Protein AF-A0A399NY78-F1 (afdb_monomer_lite)

Sequence (113 aa):
MTEVRKAGRQSTARRVARERATERAAEFRRRENALEELAVDYFVAVATLEDIEAEAARQIVEIRARADDAITKVRRDAAGITGRMLDQGIARSEVATRLGIAVRDVPKTAADE

Structure (mmCIF, N/CA/C/O backbone):
data_AF-A0A399NY78-F1
#
_entry.id   AF-A0A399NY78-F1
#
loop_
_atom_site.group_PDB
_atom_site.id
_atom_site.type_symbol
_atom_site.label_atom_id
_atom_site.label_alt_id
_atom_site.label_comp_id
_atom_site.label_asym_id
_atom_site.label_entity_id
_atom_site.label_seq_id
_atom_site.pdbx_PDB_ins_code
_atom_site.Cartn_x
_atom_site.Cartn_y
_atom_site.Cartn_z
_atom_site.occupancy
_atom_site.B_iso_or_equiv
_atom_site.auth_seq_id
_atom_site.auth_comp_id
_atom_site.auth_asym_id
_atom_site.auth_atom_id
_atom_site.pdbx_PDB_model_num
ATOM 1 N N . MET A 1 1 ? 44.021 2.306 -73.071 1.00 57.72 1 MET A N 1
ATOM 2 C CA . MET A 1 1 ? 43.729 3.342 -72.041 1.00 57.72 1 MET A CA 1
ATOM 3 C C . MET A 1 1 ? 42.306 3.282 -71.462 1.00 57.72 1 MET A C 1
ATOM 5 O O . MET A 1 1 ? 42.118 3.682 -70.318 1.00 57.72 1 MET A O 1
ATOM 9 N N . THR A 1 2 ? 41.300 2.803 -72.199 1.00 61.88 2 THR A N 1
ATOM 10 C CA . THR A 1 2 ? 39.880 2.822 -71.783 1.00 61.88 2 THR A CA 1
ATOM 11 C C . THR A 1 2 ? 39.540 1.819 -70.670 1.00 61.88 2 THR A C 1
ATOM 13 O O . THR A 1 2 ? 38.764 2.139 -69.771 1.00 61.88 2 THR A O 1
ATOM 16 N N . GLU A 1 3 ? 40.171 0.642 -70.665 1.00 61.25 3 GLU A N 1
ATOM 17 C CA . GLU A 1 3 ? 39.917 -0.411 -69.667 1.00 61.25 3 GLU A CA 1
ATOM 18 C C . GLU A 1 3 ? 40.437 -0.056 -68.268 1.00 61.25 3 GLU A C 1
ATOM 20 O O . GLU A 1 3 ? 39.724 -0.235 -67.284 1.00 61.25 3 GLU A O 1
ATOM 25 N N . VAL A 1 4 ? 41.614 0.574 -68.176 1.00 63.97 4 VAL A N 1
ATOM 26 C CA . VAL A 1 4 ? 42.183 1.075 -66.908 1.00 63.97 4 VAL A CA 1
ATOM 27 C C . VAL A 1 4 ? 41.270 2.132 -66.271 1.00 63.97 4 VAL A C 1
ATOM 29 O O . VAL A 1 4 ? 41.042 2.124 -65.062 1.00 63.97 4 VAL A O 1
ATOM 32 N N . ARG A 1 5 ? 40.659 3.007 -67.085 1.00 64.69 5 ARG A N 1
ATOM 33 C CA . ARG A 1 5 ? 39.684 4.004 -66.606 1.00 64.69 5 ARG A CA 1
ATOM 34 C C . ARG A 1 5 ? 38.375 3.358 -66.131 1.00 64.69 5 ARG A C 1
ATOM 36 O O . ARG A 1 5 ? 37.783 3.843 -65.168 1.00 64.69 5 ARG A O 1
ATOM 43 N N . LYS A 1 6 ? 37.927 2.265 -66.762 1.00 64.31 6 LYS A N 1
ATOM 44 C CA . LYS A 1 6 ? 36.729 1.506 -66.352 1.00 64.31 6 LYS A CA 1
ATOM 45 C C . LYS A 1 6 ? 36.965 0.743 -65.041 1.00 64.31 6 LYS A C 1
ATOM 47 O O . LYS A 1 6 ? 36.138 0.844 -64.138 1.00 64.31 6 LYS A O 1
ATOM 52 N N . ALA A 1 7 ? 38.117 0.085 -64.896 1.00 64.00 7 ALA A N 1
ATOM 53 C CA . ALA A 1 7 ? 38.522 -0.597 -63.665 1.00 64.00 7 ALA A CA 1
ATOM 54 C C . ALA A 1 7 ? 38.690 0.381 -62.483 1.00 64.00 7 ALA A C 1
ATOM 56 O O . ALA A 1 7 ? 38.196 0.118 -61.386 1.00 64.00 7 ALA A O 1
ATOM 57 N N . GLY A 1 8 ? 39.288 1.557 -62.716 1.00 66.94 8 GLY A N 1
ATOM 58 C CA . GLY A 1 8 ? 39.389 2.622 -61.711 1.00 66.94 8 GLY A CA 1
ATOM 59 C C . GLY A 1 8 ? 38.024 3.147 -61.245 1.00 66.94 8 GLY A C 1
ATOM 60 O O . GLY A 1 8 ? 37.788 3.275 -60.046 1.00 66.94 8 GLY A O 1
ATOM 61 N N . ARG A 1 9 ? 37.076 3.374 -62.167 1.00 66.62 9 ARG A N 1
ATOM 62 C CA . ARG A 1 9 ? 35.701 3.790 -61.818 1.00 66.62 9 ARG A CA 1
ATOM 63 C C . ARG A 1 9 ? 34.929 2.708 -61.060 1.00 66.62 9 ARG A C 1
ATOM 65 O O . ARG A 1 9 ? 34.213 3.033 -60.117 1.00 66.62 9 ARG A O 1
ATOM 72 N N . GLN A 1 10 ? 35.091 1.438 -61.432 1.00 70.25 10 GLN A N 1
ATOM 73 C CA . GLN A 1 10 ? 34.467 0.309 -60.733 1.00 70.25 10 GLN A CA 1
ATOM 74 C C . GLN A 1 10 ? 35.024 0.141 -59.308 1.00 70.25 10 GLN A C 1
ATOM 76 O O . GLN A 1 10 ? 34.261 -0.119 -58.377 1.00 70.25 10 GLN A O 1
ATOM 81 N N . SER A 1 11 ? 36.329 0.358 -59.119 1.00 77.12 11 SER A N 1
ATOM 82 C CA . SER A 1 11 ? 36.972 0.382 -57.800 1.00 77.12 11 SER A CA 1
ATOM 83 C C . SER A 1 11 ? 36.433 1.520 -56.920 1.00 77.12 11 SE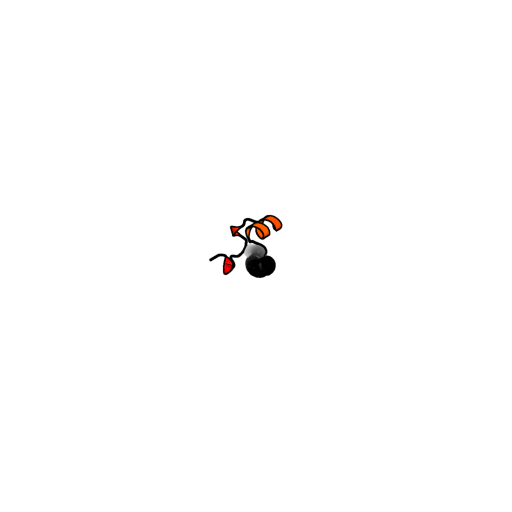R A C 1
ATOM 85 O O . SER A 1 11 ? 36.027 1.286 -55.779 1.00 77.12 11 SER A O 1
ATOM 87 N N . THR A 1 12 ? 36.301 2.733 -57.471 1.00 82.94 12 THR A N 1
ATOM 88 C CA . THR A 1 12 ? 35.721 3.881 -56.754 1.00 82.94 12 THR A CA 1
ATOM 89 C C . THR A 1 12 ? 34.250 3.663 -56.397 1.00 82.94 12 THR A C 1
ATOM 91 O O . THR A 1 12 ? 33.861 3.913 -55.260 1.00 82.94 12 THR A O 1
ATOM 94 N N . ALA A 1 13 ? 33.436 3.134 -57.316 1.00 86.38 13 ALA A N 1
ATOM 95 C CA . ALA A 1 13 ? 32.031 2.825 -57.045 1.00 86.38 13 ALA A CA 1
ATOM 96 C C . ALA A 1 13 ? 31.877 1.788 -55.920 1.00 86.38 13 ALA A C 1
ATOM 98 O O . ALA A 1 13 ? 31.034 1.943 -55.036 1.00 86.38 13 ALA A O 1
ATOM 99 N N . ARG A 1 14 ? 32.733 0.757 -55.902 1.00 90.25 14 ARG A N 1
ATOM 100 C CA . ARG A 1 14 ? 32.738 -0.259 -54.842 1.00 90.25 14 ARG A CA 1
ATOM 101 C C . ARG A 1 14 ? 33.159 0.317 -53.491 1.00 90.25 14 ARG A C 1
ATOM 103 O O . ARG A 1 14 ? 32.588 -0.072 -52.475 1.00 90.25 14 ARG A O 1
ATOM 110 N N . ARG A 1 15 ? 34.123 1.241 -53.467 1.00 90.75 15 ARG A N 1
ATOM 111 C CA . ARG A 1 15 ? 34.538 1.943 -52.244 1.00 90.75 15 ARG A CA 1
ATOM 112 C C . ARG A 1 15 ? 33.404 2.794 -51.672 1.00 90.75 15 ARG A C 1
ATOM 114 O O . ARG A 1 15 ? 33.061 2.610 -50.512 1.00 90.75 15 ARG A O 1
ATOM 121 N N . VAL A 1 16 ? 32.755 3.614 -52.501 1.00 92.44 16 VAL A N 1
ATOM 122 C CA . VAL A 1 16 ? 31.599 4.432 -52.085 1.00 92.44 16 VAL A CA 1
ATOM 123 C C . VAL A 1 16 ? 30.444 3.555 -51.585 1.00 92.44 16 VAL A C 1
ATOM 125 O O . VAL A 1 16 ? 29.807 3.871 -50.583 1.00 92.44 16 VAL A O 1
ATOM 128 N N . ALA A 1 17 ? 30.180 2.421 -52.243 1.00 92.88 17 ALA A N 1
ATOM 129 C CA . ALA A 1 17 ? 29.161 1.475 -51.788 1.00 92.88 17 ALA A CA 1
ATOM 130 C C . ALA A 1 17 ? 29.498 0.865 -50.415 1.00 92.88 17 ALA A C 1
ATOM 132 O O . ALA A 1 17 ? 28.611 0.743 -49.572 1.00 92.88 17 ALA A O 1
ATOM 133 N N . ARG A 1 18 ? 30.771 0.520 -50.169 1.00 93.69 18 ARG A N 1
ATOM 134 C CA . ARG A 1 18 ? 31.235 0.038 -48.858 1.00 93.69 18 ARG A CA 1
ATOM 135 C C . ARG A 1 18 ? 31.103 1.106 -47.780 1.00 93.69 18 ARG A C 1
ATOM 137 O O . ARG A 1 18 ? 30.584 0.799 -46.718 1.00 93.69 18 ARG A O 1
ATOM 144 N N . GLU A 1 19 ? 31.524 2.338 -48.055 1.00 94.62 19 GLU A N 1
ATOM 145 C CA . GLU A 1 19 ? 31.412 3.460 -47.112 1.00 94.62 19 GLU A CA 1
ATOM 146 C C . GLU A 1 19 ? 29.948 3.674 -46.688 1.00 94.62 19 GLU A C 1
ATOM 148 O O . GLU A 1 19 ? 29.649 3.661 -45.496 1.00 94.62 19 GLU A O 1
ATOM 153 N N . ARG A 1 20 ? 29.013 3.718 -47.649 1.00 93.19 20 ARG A N 1
ATOM 154 C CA . ARG A 1 20 ? 27.569 3.833 -47.366 1.00 93.19 20 ARG A CA 1
ATOM 155 C C . ARG A 1 20 ? 27.005 2.645 -46.587 1.00 93.19 20 ARG A C 1
ATOM 157 O O . ARG A 1 20 ? 26.157 2.828 -45.717 1.00 93.19 20 ARG A O 1
ATOM 164 N N . ALA A 1 21 ? 27.433 1.423 -46.908 1.00 94.69 21 ALA A N 1
ATOM 165 C CA . ALA A 1 21 ? 27.002 0.231 -46.182 1.00 94.69 21 ALA A CA 1
ATOM 166 C C . ALA A 1 21 ? 27.492 0.260 -44.725 1.00 94.69 21 ALA A C 1
ATOM 168 O O . ALA A 1 21 ? 26.717 -0.027 -43.814 1.00 94.69 21 ALA A O 1
ATOM 169 N N . THR A 1 22 ? 28.744 0.666 -44.501 1.00 95.75 22 THR A N 1
ATOM 170 C CA . THR A 1 22 ? 29.325 0.826 -43.162 1.00 95.75 22 THR A CA 1
ATOM 171 C C . THR A 1 22 ? 28.606 1.906 -42.362 1.00 95.75 22 THR A C 1
ATOM 173 O O . THR A 1 22 ? 28.294 1.681 -41.195 1.00 95.75 22 THR A O 1
ATOM 176 N N . GLU A 1 23 ? 28.305 3.049 -42.979 1.00 96.06 23 GLU A N 1
ATOM 177 C CA . GLU A 1 23 ? 27.585 4.152 -42.336 1.00 96.06 23 GLU A CA 1
ATOM 178 C C . GLU A 1 23 ? 26.177 3.731 -41.902 1.00 96.06 23 GLU A C 1
ATOM 180 O O . GLU A 1 23 ? 25.825 3.887 -40.732 1.00 96.06 23 GLU A O 1
ATOM 185 N N . ARG A 1 24 ? 25.410 3.097 -42.798 1.00 95.06 24 ARG A N 1
ATOM 186 C CA . ARG A 1 24 ? 24.084 2.559 -42.461 1.00 95.06 24 ARG A CA 1
ATOM 187 C C . ARG A 1 24 ? 24.158 1.510 -41.360 1.00 95.06 24 ARG A C 1
ATOM 189 O O . ARG A 1 24 ? 23.362 1.546 -40.431 1.00 95.06 24 ARG A O 1
ATOM 196 N N . ALA A 1 25 ? 25.121 0.593 -41.429 1.00 96.44 25 ALA A N 1
ATOM 197 C CA . ALA A 1 25 ? 25.296 -0.420 -40.393 1.00 96.44 25 ALA A CA 1
ATOM 198 C C . ALA A 1 25 ? 25.651 0.205 -39.032 1.00 96.44 25 ALA A C 1
ATOM 200 O O . ALA A 1 25 ? 25.180 -0.266 -38.000 1.00 96.44 25 ALA A O 1
ATOM 201 N N . ALA A 1 26 ? 26.461 1.268 -39.013 1.00 97.25 26 ALA A N 1
ATOM 202 C CA . ALA A 1 26 ? 26.763 2.008 -37.792 1.00 97.25 26 ALA A CA 1
ATOM 203 C C . ALA A 1 26 ? 25.523 2.723 -37.239 1.00 97.25 26 ALA A C 1
ATOM 205 O O . ALA A 1 26 ? 25.311 2.724 -36.031 1.00 97.25 26 ALA A O 1
ATOM 206 N N . GLU A 1 27 ? 24.689 3.292 -38.107 1.00 96.62 27 GLU A N 1
ATOM 207 C CA . GLU A 1 27 ? 23.426 3.905 -37.704 1.00 96.62 27 GLU A CA 1
ATOM 208 C C . GLU A 1 27 ? 22.451 2.886 -37.105 1.00 96.62 27 GLU A C 1
ATOM 210 O O . GLU A 1 27 ? 21.905 3.142 -36.035 1.00 96.62 27 GLU A O 1
ATOM 215 N N . PHE A 1 28 ? 22.285 1.719 -37.733 1.00 97.62 28 PHE A N 1
ATOM 216 C CA . PHE A 1 28 ? 21.460 0.642 -37.183 1.00 97.62 28 PHE A CA 1
ATOM 217 C C . PHE A 1 28 ? 21.950 0.196 -35.811 1.00 97.62 28 PHE A C 1
ATOM 219 O O . PHE A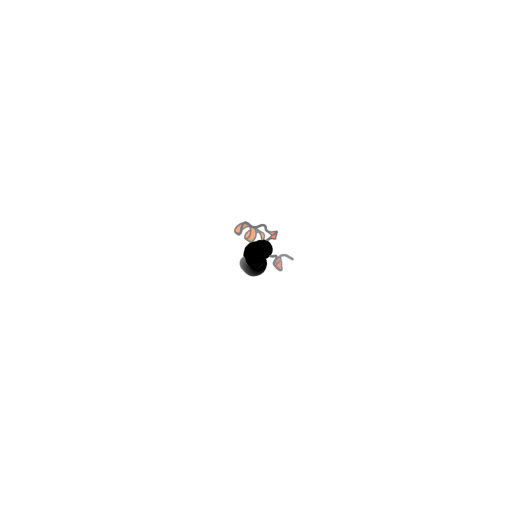 1 28 ? 21.146 0.128 -34.893 1.00 97.62 28 PHE A O 1
ATOM 226 N N . ARG A 1 29 ? 23.260 -0.018 -35.639 1.00 97.50 29 ARG A N 1
ATOM 227 C CA . ARG A 1 29 ? 23.816 -0.373 -34.325 1.00 97.50 29 ARG A CA 1
ATOM 228 C C . ARG A 1 29 ? 23.559 0.702 -33.272 1.00 97.50 29 ARG A C 1
ATOM 230 O O . ARG A 1 29 ? 23.209 0.371 -32.153 1.00 97.50 29 ARG A O 1
ATOM 237 N N . ARG A 1 30 ? 23.682 1.989 -33.617 1.00 97.62 30 ARG A N 1
ATOM 238 C CA . ARG A 1 30 ? 23.355 3.074 -32.675 1.00 97.62 30 ARG A CA 1
ATOM 239 C C . ARG A 1 30 ? 21.889 3.044 -32.251 1.00 97.62 30 ARG A C 1
ATOM 241 O O . ARG A 1 30 ? 21.601 3.262 -31.082 1.00 97.62 30 ARG A O 1
ATOM 248 N N . ARG A 1 31 ? 20.978 2.796 -33.196 1.00 97.56 31 ARG A N 1
ATOM 249 C CA . ARG A 1 31 ? 19.544 2.679 -32.903 1.00 97.56 31 ARG A CA 1
ATOM 250 C C . ARG A 1 31 ? 19.250 1.451 -32.051 1.00 97.56 31 ARG A C 1
ATOM 252 O O . ARG A 1 31 ? 18.490 1.572 -31.106 1.00 97.56 31 ARG A O 1
ATOM 259 N N . GLU A 1 32 ? 19.878 0.321 -32.359 1.00 98.19 32 GLU A N 1
ATOM 260 C CA . GLU A 1 32 ? 19.709 -0.915 -31.596 1.00 98.19 32 GLU A CA 1
ATOM 261 C C . GLU A 1 32 ? 20.162 -0.737 -30.149 1.00 98.19 32 GLU A C 1
ATOM 263 O O . GLU A 1 32 ? 19.388 -1.003 -29.241 1.00 98.19 32 GLU A O 1
ATOM 268 N N . ASN A 1 33 ? 21.347 -0.161 -29.930 1.00 98.06 33 ASN A N 1
ATOM 269 C CA . ASN A 1 33 ? 21.825 0.134 -28.581 1.00 98.06 33 ASN A CA 1
ATOM 270 C C . ASN A 1 33 ? 20.858 1.062 -27.825 1.00 98.06 33 ASN A C 1
ATOM 272 O O . ASN A 1 33 ? 20.603 0.860 -26.648 1.00 98.06 33 ASN A O 1
ATOM 276 N N . ALA A 1 34 ? 20.292 2.074 -28.492 1.00 97.88 34 ALA A N 1
ATOM 277 C CA . ALA A 1 34 ? 19.317 2.958 -27.853 1.00 97.88 34 ALA A CA 1
ATOM 278 C C . ALA A 1 34 ? 18.009 2.231 -27.490 1.00 97.88 34 ALA A C 1
ATOM 280 O O . ALA A 1 34 ? 17.403 2.540 -26.469 1.00 97.88 34 ALA A O 1
ATOM 281 N N . LEU A 1 35 ? 17.566 1.277 -28.315 1.00 98.31 35 LEU A N 1
ATOM 282 C CA . LEU A 1 35 ? 16.402 0.442 -28.013 1.00 98.31 35 LEU A CA 1
ATOM 283 C C . LEU A 1 35 ? 16.686 -0.538 -26.871 1.00 98.31 35 LEU A C 1
ATOM 285 O O . LEU A 1 35 ? 15.802 -0.766 -26.051 1.00 98.31 35 LEU A O 1
ATOM 289 N N . GLU A 1 36 ? 17.901 -1.080 -26.801 1.00 98.38 36 GLU A N 1
ATOM 290 C CA . GLU A 1 36 ? 18.343 -1.947 -25.710 1.00 98.38 36 GLU A CA 1
ATOM 291 C C . GLU A 1 36 ? 18.314 -1.204 -24.369 1.00 98.38 36 GLU A C 1
ATOM 293 O O . GLU A 1 36 ? 17.681 -1.683 -23.432 1.00 98.38 36 GLU A O 1
ATOM 298 N N . GLU A 1 37 ? 18.884 0.002 -24.296 1.00 98.38 37 GLU A N 1
ATOM 299 C CA . GLU A 1 37 ? 18.842 0.831 -23.080 1.00 98.38 37 GLU A CA 1
ATOM 300 C C . GLU A 1 37 ? 17.400 1.170 -22.666 1.00 98.38 37 GLU A C 1
ATOM 302 O O . GLU A 1 37 ? 17.031 1.016 -21.505 1.00 98.38 37 GLU A O 1
ATOM 307 N N . LEU A 1 38 ? 16.532 1.536 -23.619 1.00 98.56 38 LEU A N 1
ATOM 308 C CA . LEU A 1 38 ? 15.114 1.783 -23.322 1.00 98.56 38 LEU A CA 1
ATOM 309 C C . LEU A 1 38 ? 14.392 0.530 -22.808 1.00 98.56 38 LEU A C 1
ATOM 311 O O . LEU A 1 38 ? 13.494 0.634 -21.971 1.00 98.56 38 LEU A O 1
ATOM 315 N N . ALA A 1 39 ? 14.751 -0.653 -23.309 1.00 98.44 39 ALA A N 1
ATOM 316 C CA . ALA A 1 39 ? 14.201 -1.907 -22.814 1.00 98.44 39 ALA A CA 1
ATOM 317 C C . ALA A 1 39 ? 14.685 -2.199 -21.386 1.00 98.44 39 ALA A C 1
ATOM 319 O O . ALA A 1 39 ? 13.879 -2.610 -20.552 1.00 98.44 39 ALA A O 1
ATOM 320 N N . VAL A 1 40 ? 15.962 -1.941 -21.081 1.00 98.62 40 VAL A N 1
ATOM 321 C CA . VAL A 1 40 ? 16.504 -2.043 -19.717 1.00 98.62 40 VAL A CA 1
ATOM 322 C C . VAL A 1 40 ? 15.745 -1.113 -18.773 1.00 98.62 40 VAL A C 1
ATOM 324 O O . VAL A 1 40 ? 15.227 -1.582 -17.759 1.00 98.62 40 VAL A O 1
ATOM 327 N N . ASP A 1 41 ? 15.596 0.162 -19.134 1.00 98.56 41 ASP A N 1
ATOM 328 C CA . ASP A 1 41 ? 14.855 1.146 -18.338 1.00 98.56 41 ASP A CA 1
ATOM 329 C C . ASP A 1 41 ? 13.407 0.704 -18.093 1.00 98.56 41 ASP A C 1
ATOM 331 O O . ASP A 1 41 ? 12.895 0.807 -16.976 1.00 98.56 41 ASP A O 1
ATOM 335 N N . TYR A 1 42 ? 12.747 0.156 -19.117 1.00 98.38 42 TYR A N 1
ATOM 336 C CA . TYR A 1 42 ? 11.402 -0.397 -18.986 1.00 98.38 42 TYR A CA 1
ATOM 337 C C . TYR A 1 42 ? 11.351 -1.554 -17.981 1.00 98.38 42 TYR A C 1
ATOM 339 O O . TYR A 1 42 ? 10.498 -1.552 -17.094 1.00 98.38 42 TYR A O 1
ATOM 347 N N . PHE A 1 43 ? 12.257 -2.530 -18.081 1.00 98.38 43 PHE A N 1
ATOM 348 C CA . PHE A 1 43 ? 12.263 -3.669 -17.161 1.00 98.38 43 PHE A CA 1
ATOM 349 C C . PHE A 1 43 ? 12.588 -3.253 -15.726 1.00 98.38 43 PHE A C 1
ATOM 351 O O . PHE A 1 43 ? 11.962 -3.760 -14.797 1.00 98.38 43 PHE A O 1
ATOM 358 N N . VAL A 1 44 ? 13.497 -2.293 -15.536 1.00 98.50 44 VAL A N 1
ATOM 359 C CA . VAL A 1 44 ? 13.765 -1.701 -14.218 1.00 98.50 44 VAL A CA 1
ATOM 360 C C . VAL A 1 44 ? 12.516 -1.011 -13.675 1.00 98.50 44 VAL A C 1
ATOM 362 O O . VAL A 1 44 ? 12.176 -1.206 -12.509 1.00 98.50 44 VAL A O 1
ATOM 365 N N . ALA A 1 45 ? 11.801 -0.243 -14.500 1.00 98.44 45 ALA A N 1
ATOM 366 C CA . ALA A 1 45 ? 10.577 0.433 -14.083 1.00 98.44 45 ALA A CA 1
ATOM 367 C C . ALA A 1 45 ? 9.472 -0.558 -13.683 1.00 98.44 45 ALA A C 1
ATOM 369 O O . ALA A 1 45 ? 8.820 -0.355 -12.661 1.00 98.44 45 ALA A O 1
ATOM 370 N N . VAL A 1 46 ? 9.287 -1.642 -14.445 1.00 98.38 46 VAL A N 1
ATOM 371 C CA . VAL A 1 46 ? 8.314 -2.699 -14.122 1.00 98.38 46 VAL A CA 1
ATOM 372 C C . VAL A 1 46 ? 8.691 -3.418 -12.826 1.00 98.38 46 VAL A C 1
ATOM 374 O O . VAL A 1 46 ? 7.842 -3.553 -11.951 1.00 98.38 46 VAL A O 1
ATOM 377 N N . ALA A 1 47 ? 9.957 -3.801 -12.650 1.00 97.88 47 ALA A N 1
ATOM 378 C CA . ALA A 1 47 ? 10.414 -4.425 -11.406 1.00 97.88 47 ALA A CA 1
ATOM 379 C C . ALA A 1 47 ? 10.239 -3.487 -10.198 1.00 97.88 47 ALA A C 1
ATOM 381 O O . ALA A 1 47 ? 9.762 -3.893 -9.143 1.00 97.88 47 ALA A O 1
ATOM 382 N N . THR A 1 48 ? 10.548 -2.199 -10.375 1.00 98.25 48 THR A N 1
ATOM 383 C CA . THR A 1 48 ? 10.357 -1.183 -9.330 1.00 98.25 48 THR A CA 1
ATOM 384 C C . THR A 1 48 ? 8.880 -1.025 -8.965 1.00 98.25 48 THR A C 1
ATOM 386 O O . THR A 1 48 ? 8.552 -0.829 -7.797 1.00 98.25 48 THR A O 1
ATOM 389 N N . LEU A 1 49 ? 7.973 -1.110 -9.944 1.00 98.06 49 LEU A N 1
ATOM 390 C CA . LEU A 1 49 ? 6.534 -1.069 -9.693 1.00 98.06 49 LEU A CA 1
ATOM 391 C C . LEU A 1 49 ? 6.087 -2.255 -8.825 1.00 98.06 49 LEU A C 1
ATOM 393 O O . LEU A 1 49 ? 5.377 -2.044 -7.843 1.00 98.06 49 LEU A O 1
ATOM 397 N N . GLU A 1 50 ? 6.540 -3.469 -9.144 1.00 96.94 50 GLU A N 1
ATOM 398 C CA . GLU A 1 50 ? 6.242 -4.673 -8.355 1.00 96.94 50 GLU A CA 1
ATOM 399 C C . GLU A 1 50 ? 6.754 -4.549 -6.910 1.00 96.94 50 GLU A C 1
ATOM 401 O O . GLU A 1 50 ? 6.026 -4.860 -5.962 1.00 96.94 50 GLU A O 1
ATOM 406 N N . ASP A 1 51 ? 7.966 -4.022 -6.721 1.00 98.19 51 ASP A N 1
ATOM 407 C CA . ASP A 1 51 ? 8.539 -3.777 -5.393 1.00 98.19 51 ASP A CA 1
ATOM 408 C C . ASP A 1 51 ? 7.725 -2.751 -4.587 1.00 98.19 51 ASP A C 1
ATOM 410 O O . ASP A 1 51 ? 7.492 -2.942 -3.387 1.00 98.19 51 ASP A O 1
ATOM 414 N N . ILE A 1 52 ? 7.254 -1.678 -5.235 1.00 98.38 52 ILE A N 1
ATOM 415 C CA . ILE A 1 52 ? 6.393 -0.664 -4.607 1.00 98.38 52 ILE A CA 1
ATOM 416 C C . ILE A 1 52 ? 5.068 -1.286 -4.160 1.00 98.38 52 ILE A C 1
ATOM 418 O O . ILE A 1 52 ? 4.632 -1.054 -3.030 1.00 98.38 52 ILE A O 1
ATOM 422 N N . GLU A 1 53 ? 4.423 -2.077 -5.018 1.00 98.12 53 GLU A N 1
ATOM 423 C CA . GLU A 1 53 ? 3.156 -2.734 -4.688 1.00 98.12 53 GLU A CA 1
ATOM 424 C C . GLU A 1 53 ? 3.320 -3.739 -3.542 1.00 98.12 53 GLU A C 1
ATOM 426 O O . GLU A 1 53 ? 2.514 -3.753 -2.604 1.00 98.12 53 GLU A O 1
ATOM 431 N N . ALA A 1 54 ? 4.391 -4.538 -3.568 1.00 98.12 54 ALA A N 1
ATOM 432 C CA . ALA A 1 54 ? 4.705 -5.490 -2.510 1.00 98.12 54 ALA A CA 1
ATOM 433 C C . ALA A 1 54 ? 4.953 -4.785 -1.169 1.00 98.12 54 ALA A C 1
ATOM 435 O O . ALA A 1 54 ? 4.434 -5.213 -0.133 1.00 98.12 54 ALA A O 1
ATOM 436 N N . GLU A 1 55 ? 5.706 -3.685 -1.172 1.00 98.19 55 GLU A N 1
ATOM 437 C CA . GLU A 1 55 ? 5.965 -2.902 0.034 1.00 98.19 55 GLU A CA 1
ATOM 438 C C . GLU A 1 55 ? 4.693 -2.245 0.579 1.00 98.19 55 GLU A C 1
ATOM 440 O O . GLU A 1 55 ? 4.411 -2.343 1.775 1.00 98.19 55 GLU A O 1
ATOM 445 N N . ALA A 1 56 ? 3.871 -1.654 -0.288 1.00 98.44 56 ALA A N 1
ATOM 446 C CA . ALA A 1 56 ? 2.592 -1.080 0.113 1.00 98.44 56 ALA A CA 1
ATOM 447 C C . ALA A 1 56 ? 1.671 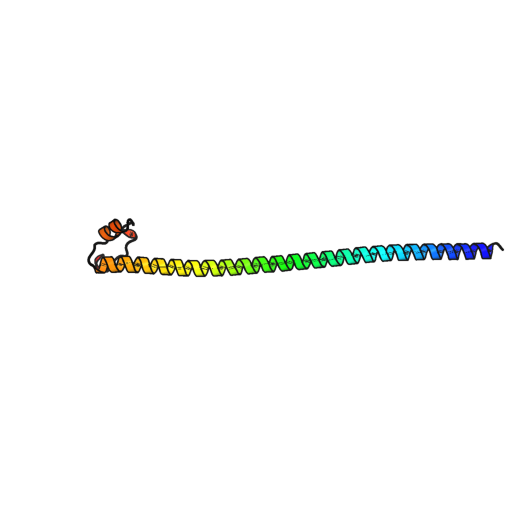-2.137 0.746 1.00 98.44 56 ALA A C 1
ATOM 449 O O . ALA A 1 56 ? 1.064 -1.893 1.793 1.00 98.44 56 ALA A O 1
ATOM 450 N N . ALA A 1 57 ? 1.600 -3.338 0.162 1.00 98.31 57 ALA A N 1
ATOM 451 C CA . ALA A 1 57 ? 0.825 -4.443 0.717 1.00 98.31 57 ALA A CA 1
ATOM 452 C C . ALA A 1 57 ? 1.332 -4.857 2.111 1.00 98.31 57 ALA A C 1
ATOM 454 O O . ALA A 1 57 ? 0.520 -5.025 3.027 1.00 98.31 57 ALA A O 1
ATOM 455 N N . ARG A 1 58 ? 2.657 -4.958 2.303 1.00 98.44 58 ARG A N 1
ATOM 456 C CA . ARG A 1 58 ? 3.266 -5.242 3.617 1.00 98.44 58 ARG A CA 1
ATOM 457 C C . ARG A 1 58 ? 2.882 -4.191 4.658 1.00 98.44 58 ARG A C 1
ATOM 459 O O . ARG A 1 58 ? 2.402 -4.547 5.735 1.00 98.44 58 ARG A O 1
ATOM 466 N N . GLN A 1 59 ? 3.019 -2.910 4.322 1.00 98.50 59 GLN A N 1
ATOM 467 C CA . GLN A 1 59 ? 2.708 -1.805 5.234 1.00 98.50 59 GLN A CA 1
ATOM 468 C C . GLN A 1 59 ? 1.225 -1.764 5.618 1.00 98.50 59 GLN A C 1
ATOM 470 O O . GLN A 1 59 ? 0.893 -1.558 6.785 1.00 98.50 59 GLN A O 1
ATOM 475 N N . ILE A 1 60 ? 0.315 -2.010 4.669 1.00 98.38 60 ILE A N 1
ATOM 476 C CA . ILE A 1 60 ? -1.127 -2.075 4.949 1.00 98.38 60 ILE A CA 1
ATOM 477 C C . ILE A 1 60 ? -1.436 -3.183 5.960 1.00 98.38 60 ILE A C 1
ATOM 479 O O . ILE A 1 60 ? -2.224 -2.962 6.882 1.00 98.38 60 ILE A O 1
ATOM 483 N N . VAL A 1 61 ? -0.832 -4.363 5.801 1.00 98.50 61 VAL A N 1
ATOM 484 C CA . VAL A 1 61 ? -1.024 -5.483 6.733 1.00 98.50 61 VAL A CA 1
ATOM 485 C C . VAL A 1 61 ? -0.513 -5.120 8.126 1.00 98.50 61 VAL A C 1
ATOM 487 O O . VAL A 1 61 ? -1.238 -5.315 9.100 1.00 98.50 61 VAL A O 1
ATOM 490 N N . GLU A 1 62 ? 0.684 -4.539 8.231 1.00 98.19 62 GLU A N 1
ATOM 491 C CA . GLU A 1 62 ? 1.258 -4.135 9.519 1.00 98.19 62 GLU A CA 1
ATOM 492 C C . GLU A 1 62 ? 0.398 -3.078 10.227 1.00 98.19 62 GLU A C 1
ATOM 494 O O . GLU A 1 62 ? 0.099 -3.201 11.418 1.00 98.19 62 GLU A O 1
ATOM 499 N N . ILE A 1 63 ? -0.045 -2.054 9.493 1.00 98.56 63 ILE A N 1
ATOM 500 C CA . ILE A 1 63 ? -0.893 -0.988 10.036 1.00 98.56 63 ILE A CA 1
ATOM 501 C C . ILE A 1 63 ? -2.224 -1.559 10.525 1.00 98.56 63 ILE A C 1
ATOM 503 O O . ILE A 1 63 ? -2.670 -1.199 11.615 1.00 98.56 63 ILE A O 1
ATOM 507 N N . ARG A 1 64 ? -2.848 -2.458 9.755 1.00 98.31 64 ARG A N 1
ATOM 508 C CA . ARG A 1 64 ? -4.104 -3.108 10.153 1.00 98.31 64 ARG A CA 1
ATOM 509 C C . ARG A 1 64 ? -3.925 -3.949 11.410 1.00 98.31 64 ARG A C 1
ATOM 511 O O . ARG A 1 64 ? -4.685 -3.758 12.349 1.00 98.31 64 ARG A O 1
ATOM 518 N N . ALA A 1 65 ? -2.885 -4.778 11.474 1.00 98.31 65 ALA A N 1
ATOM 519 C CA . ALA A 1 65 ?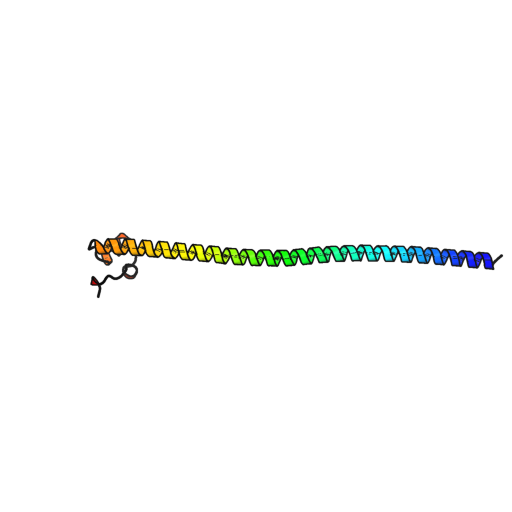 -2.598 -5.584 12.659 1.00 98.31 65 ALA A CA 1
ATOM 520 C C . ALA A 1 65 ? -2.389 -4.706 13.906 1.00 98.31 65 ALA A C 1
ATOM 522 O O . ALA A 1 65 ? -3.009 -4.929 14.945 1.00 98.31 65 ALA A O 1
ATOM 523 N N . ARG A 1 66 ? -1.589 -3.637 13.785 1.00 98.19 66 ARG A N 1
ATOM 524 C CA . ARG A 1 66 ? -1.370 -2.681 14.880 1.00 98.19 66 ARG A CA 1
ATOM 525 C C . ARG A 1 66 ? -2.665 -1.983 15.302 1.00 98.19 66 ARG A C 1
ATOM 527 O O . ARG A 1 66 ? -2.878 -1.762 16.495 1.00 98.19 66 ARG A O 1
ATOM 534 N N . ALA A 1 67 ? -3.512 -1.612 14.344 1.00 98.31 67 ALA A N 1
ATOM 535 C CA . ALA A 1 67 ? -4.801 -0.991 14.623 1.00 98.31 67 ALA A CA 1
ATOM 536 C C . ALA A 1 67 ? -5.749 -1.964 15.337 1.00 98.31 67 ALA A C 1
ATOM 538 O O . ALA A 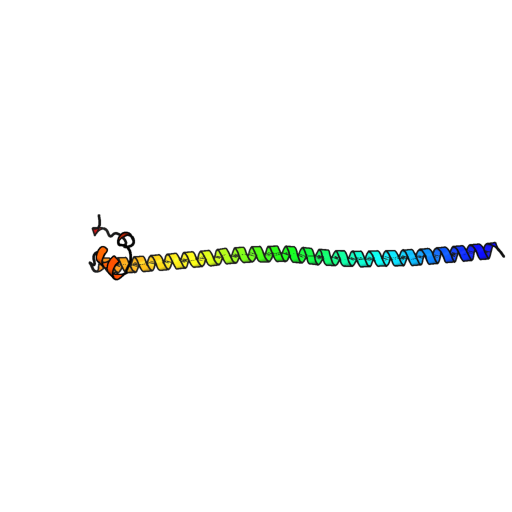1 67 ? -6.353 -1.582 16.337 1.00 98.31 67 ALA A O 1
ATOM 539 N N . ASP A 1 68 ? -5.835 -3.212 14.884 1.00 98.25 68 ASP A N 1
ATOM 540 C CA . ASP A 1 68 ? -6.680 -4.246 15.484 1.00 98.25 68 ASP A CA 1
ATOM 541 C C . ASP A 1 68 ? -6.262 -4.551 16.928 1.00 98.25 68 ASP A C 1
ATOM 543 O O . ASP A 1 68 ? -7.114 -4.618 17.823 1.00 98.25 68 ASP A O 1
ATOM 547 N N . ASP A 1 69 ? -4.956 -4.636 17.191 1.00 98.19 69 ASP A N 1
ATOM 548 C CA . ASP A 1 69 ? -4.412 -4.797 18.541 1.00 98.19 69 ASP A CA 1
ATOM 549 C C . ASP A 1 69 ? -4.754 -3.600 19.436 1.00 98.19 69 ASP A C 1
ATOM 551 O O . ASP A 1 69 ? -5.223 -3.767 20.568 1.00 98.19 69 ASP A O 1
ATOM 555 N N . ALA A 1 70 ? -4.566 -2.376 18.930 1.00 98.19 70 ALA A N 1
ATOM 556 C CA . ALA A 1 70 ? -4.880 -1.155 19.665 1.00 98.19 70 ALA A CA 1
ATOM 557 C C . ALA A 1 70 ? -6.380 -1.049 19.979 1.00 98.19 70 ALA A C 1
ATOM 559 O O . ALA A 1 70 ? -6.758 -0.772 21.119 1.00 98.19 70 ALA A O 1
ATOM 560 N N . ILE A 1 71 ? -7.241 -1.330 18.998 1.00 97.81 71 ILE A N 1
ATOM 561 C CA . ILE A 1 71 ? -8.699 -1.345 19.158 1.00 97.81 71 ILE A CA 1
ATOM 562 C C . ILE A 1 71 ? -9.101 -2.398 20.189 1.00 97.81 71 ILE A C 1
ATOM 564 O O . ILE A 1 71 ? -9.899 -2.113 21.084 1.00 97.81 71 ILE A O 1
ATOM 568 N N . THR A 1 72 ? -8.542 -3.605 20.100 1.00 97.50 72 THR A N 1
ATOM 569 C CA . THR A 1 72 ? -8.832 -4.697 21.036 1.00 97.50 72 THR A CA 1
ATOM 570 C C . THR A 1 72 ? -8.429 -4.327 22.457 1.00 97.50 72 THR A C 1
ATOM 572 O O . THR A 1 72 ? -9.203 -4.543 23.393 1.00 97.50 72 THR A O 1
ATOM 575 N N . LYS A 1 73 ? -7.251 -3.720 22.629 1.00 97.88 73 LYS A N 1
ATOM 576 C CA . LYS A 1 73 ? -6.785 -3.232 23.927 1.00 97.88 73 LYS A CA 1
ATOM 577 C C . LYS A 1 73 ? -7.732 -2.179 24.498 1.00 97.88 73 LYS A C 1
ATOM 579 O O . LYS A 1 73 ? -8.215 -2.355 25.610 1.00 97.88 73 LYS A O 1
ATOM 584 N N . VAL A 1 74 ? -8.068 -1.146 23.727 1.00 97.38 74 VAL A N 1
ATOM 585 C CA . VAL A 1 74 ? -8.971 -0.075 24.181 1.00 97.38 74 VAL A CA 1
ATOM 586 C C . VAL A 1 74 ? -10.358 -0.621 24.526 1.00 97.38 74 VAL A C 1
ATOM 588 O O . VAL A 1 74 ? -10.930 -0.240 25.545 1.00 97.38 74 VAL A O 1
ATOM 591 N N . ARG A 1 75 ? -10.894 -1.556 23.731 1.00 94.31 75 ARG A N 1
ATOM 592 C CA . ARG A 1 75 ? -12.170 -2.225 24.035 1.00 94.31 75 ARG A CA 1
ATOM 593 C C . ARG A 1 75 ? -12.109 -3.001 25.346 1.00 94.31 75 ARG A C 1
ATOM 595 O O . ARG A 1 75 ? -13.038 -2.909 26.144 1.00 94.31 75 ARG A O 1
ATOM 602 N N . ARG A 1 76 ? -11.020 -3.737 25.587 1.00 94.94 76 ARG A N 1
ATOM 603 C CA . ARG A 1 76 ? -10.804 -4.463 26.845 1.00 94.94 76 ARG A CA 1
ATOM 604 C C . ARG A 1 76 ? -10.703 -3.504 28.028 1.00 94.94 76 ARG A C 1
ATOM 606 O O . ARG A 1 76 ? -11.328 -3.754 29.053 1.00 94.94 76 ARG A O 1
ATOM 613 N N . ASP A 1 77 ? -9.973 -2.407 27.873 1.00 95.31 77 ASP A N 1
ATOM 614 C CA . ASP A 1 77 ? -9.809 -1.399 28.921 1.00 95.31 77 ASP A CA 1
ATOM 615 C C . ASP A 1 77 ? -11.156 -0.735 29.257 1.00 95.31 77 ASP A C 1
ATOM 617 O O . ASP A 1 77 ? -11.516 -0.629 30.430 1.00 95.31 77 ASP A O 1
ATOM 621 N N . ALA A 1 78 ? -11.955 -0.376 28.246 1.00 92.88 78 ALA A N 1
ATOM 622 C CA . ALA A 1 78 ? -13.305 0.163 28.429 1.00 92.88 78 ALA A CA 1
ATOM 623 C C . ALA A 1 78 ? -14.251 -0.838 29.124 1.00 92.88 78 ALA A C 1
ATOM 625 O O . ALA A 1 78 ? -14.978 -0.473 30.055 1.00 92.88 78 ALA A O 1
ATOM 626 N N . ALA A 1 79 ? -14.206 -2.114 28.729 1.00 91.06 79 ALA A N 1
ATOM 627 C CA . ALA A 1 79 ? -14.956 -3.179 29.395 1.00 91.06 79 ALA A CA 1
ATOM 628 C C . ALA A 1 79 ? -14.510 -3.362 30.859 1.00 91.06 79 ALA A C 1
ATOM 630 O O . ALA A 1 79 ? -15.343 -3.502 31.749 1.00 91.06 79 ALA A O 1
ATOM 631 N N . GLY A 1 80 ? -13.207 -3.281 31.139 1.00 92.94 80 GLY A N 1
ATOM 632 C CA . GLY A 1 80 ? -12.675 -3.343 32.501 1.00 92.94 80 GLY A CA 1
ATOM 633 C C . GLY A 1 80 ? -13.075 -2.141 33.364 1.00 92.94 80 GLY A C 1
ATOM 634 O O . GLY A 1 80 ? -13.329 -2.291 34.558 1.00 92.94 80 GLY A O 1
ATOM 635 N N . ILE A 1 81 ? -13.165 -0.939 32.786 1.00 94.00 81 ILE A N 1
ATOM 636 C CA . ILE A 1 81 ? -13.662 0.255 33.488 1.00 94.00 81 ILE A CA 1
ATOM 637 C C . ILE A 1 81 ? -15.137 0.084 33.856 1.00 94.00 81 ILE A C 1
ATOM 639 O O . ILE A 1 81 ? -15.486 0.264 35.020 1.00 94.00 81 ILE A O 1
ATOM 643 N N . THR A 1 82 ? -15.982 -0.298 32.896 1.00 94.00 82 THR A N 1
ATOM 644 C CA . THR A 1 82 ? -17.414 -0.518 33.155 1.00 94.00 82 THR A CA 1
ATOM 645 C C . THR A 1 82 ? -17.641 -1.642 34.163 1.00 94.00 82 THR A C 1
ATOM 647 O O . THR A 1 82 ? -18.417 -1.448 35.091 1.00 94.00 82 THR A O 1
ATOM 650 N N . GLY A 1 83 ? -16.903 -2.754 34.069 1.00 92.38 83 GLY A N 1
ATOM 651 C CA . GLY A 1 83 ? -16.925 -3.828 35.068 1.00 92.38 83 GLY A CA 1
ATOM 652 C C . GLY A 1 83 ? -16.615 -3.327 36.480 1.00 92.38 83 GLY A C 1
ATOM 653 O O . GLY A 1 83 ? -17.420 -3.514 37.384 1.00 92.38 83 GLY A O 1
ATOM 654 N N . ARG A 1 84 ? -15.529 -2.562 36.657 1.00 93.75 84 ARG A N 1
ATOM 655 C CA . ARG A 1 84 ? -15.181 -1.979 37.968 1.00 93.75 84 ARG A CA 1
ATOM 656 C C . ARG A 1 84 ? -16.230 -1.008 38.511 1.00 93.75 84 ARG A C 1
ATOM 658 O O . ARG A 1 84 ? -16.356 -0.888 39.723 1.00 93.75 84 ARG A O 1
ATOM 665 N N . MET A 1 85 ? -16.962 -0.296 37.651 1.00 94.00 85 MET A N 1
ATOM 666 C CA . MET A 1 85 ? -18.081 0.546 38.098 1.00 94.00 85 MET A CA 1
ATOM 667 C C . MET A 1 85 ? -19.243 -0.306 38.622 1.00 94.00 85 MET A C 1
ATOM 669 O O . MET A 1 85 ? -19.857 0.052 39.624 1.00 94.00 85 MET A O 1
ATOM 673 N N . LEU A 1 86 ? -19.528 -1.434 37.969 1.00 93.38 86 LEU A N 1
ATOM 674 C CA . LEU A 1 86 ? -20.568 -2.374 38.395 1.00 93.38 86 LEU A CA 1
ATOM 675 C C . LEU A 1 86 ? -20.178 -3.080 39.701 1.00 93.38 86 LEU A C 1
ATOM 677 O O . LEU A 1 86 ? -21.013 -3.203 40.591 1.00 93.38 86 LEU A O 1
ATOM 681 N N . ASP A 1 87 ? -18.901 -3.436 39.872 1.00 92.75 87 ASP A N 1
ATOM 682 C CA . ASP A 1 87 ? -18.370 -4.036 41.107 1.00 92.75 87 ASP A CA 1
ATOM 683 C C . ASP A 1 87 ? -18.496 -3.107 42.331 1.00 92.75 87 ASP A C 1
ATOM 685 O O . ASP A 1 87 ? -18.505 -3.568 43.471 1.00 92.75 87 ASP A O 1
ATOM 689 N N . GLN A 1 88 ? -18.632 -1.793 42.116 1.00 93.69 88 GLN A N 1
ATOM 690 C CA . GLN A 1 88 ? -18.939 -0.817 43.170 1.00 93.69 88 GLN A CA 1
ATOM 691 C C . GLN A 1 88 ? -20.435 -0.765 43.536 1.00 93.69 88 GLN A C 1
ATOM 693 O O . GLN A 1 88 ? -20.836 0.059 44.357 1.00 93.69 88 GLN A O 1
ATOM 698 N N . GLY A 1 89 ? -21.268 -1.622 42.939 1.00 90.62 89 GLY A N 1
ATOM 699 C CA . GLY A 1 89 ? -22.708 -1.699 43.193 1.00 90.62 89 GLY A CA 1
ATOM 700 C C . GLY A 1 89 ? -23.548 -0.691 42.405 1.00 90.62 89 GLY A C 1
ATOM 701 O O . GLY A 1 89 ? -24.719 -0.492 42.723 1.00 90.62 89 GLY A O 1
ATOM 702 N N . ILE A 1 90 ? -22.977 -0.039 41.388 1.00 92.88 90 ILE A N 1
ATOM 703 C CA . ILE A 1 90 ? -23.702 0.911 40.534 1.00 92.88 90 ILE A CA 1
ATOM 704 C C . ILE A 1 90 ? -24.557 0.138 39.521 1.00 92.88 90 ILE A C 1
ATOM 706 O O . ILE A 1 90 ? -24.063 -0.760 38.844 1.00 92.88 90 ILE A O 1
ATOM 710 N N . ALA A 1 91 ? -25.827 0.515 39.350 1.00 92.69 91 ALA A N 1
ATOM 711 C CA . ALA A 1 91 ? -26.707 -0.119 38.367 1.00 92.69 91 ALA A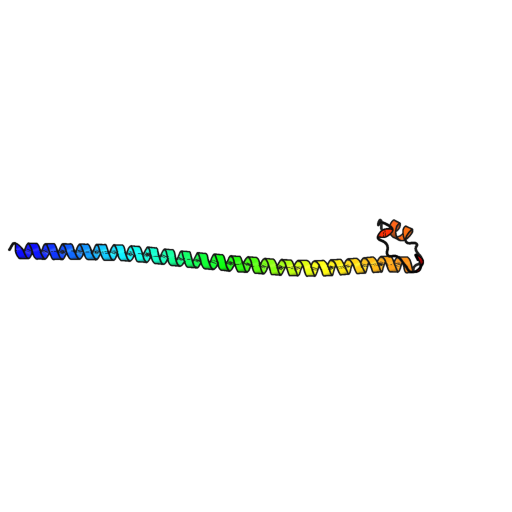 CA 1
ATOM 712 C C . ALA A 1 91 ? -26.281 0.181 36.914 1.00 92.69 91 ALA A C 1
ATOM 714 O O . ALA A 1 91 ? -25.822 1.281 36.594 1.00 92.69 91 ALA A O 1
ATOM 715 N N . ARG A 1 92 ? -26.517 -0.758 35.984 1.00 93.56 92 ARG A N 1
ATOM 716 C CA . ARG A 1 92 ? -26.144 -0.612 34.558 1.00 93.56 92 ARG A CA 1
ATOM 717 C C . ARG A 1 92 ? -26.743 0.620 33.879 1.00 93.56 92 ARG A C 1
ATOM 719 O O . ARG A 1 92 ? -26.063 1.265 33.085 1.00 93.56 92 ARG A O 1
ATOM 726 N N . SER A 1 93 ? -27.990 0.968 34.193 1.00 94.56 93 SER A N 1
ATOM 727 C CA . SER A 1 93 ? -28.646 2.183 33.683 1.00 94.56 93 SER A CA 1
ATOM 728 C C . SER A 1 93 ? -27.932 3.459 34.137 1.00 94.56 93 SER A C 1
ATOM 730 O O . SER A 1 93 ? -27.811 4.422 33.378 1.00 94.56 93 SER A O 1
ATOM 732 N N . GLU A 1 94 ? -27.405 3.450 35.355 1.00 95.31 94 GLU A N 1
ATOM 733 C CA . GLU A 1 94 ? -26.687 4.570 35.945 1.00 95.31 94 GLU A CA 1
ATOM 734 C C . GLU A 1 94 ? -25.256 4.674 35.398 1.00 95.31 94 GLU A C 1
ATOM 736 O O . GLU A 1 94 ? -24.801 5.774 35.089 1.00 95.31 94 GLU A O 1
ATOM 741 N N . VAL A 1 95 ? -24.565 3.543 35.187 1.00 95.56 95 VAL A N 1
ATOM 742 C CA . VAL A 1 95 ? -23.282 3.497 34.456 1.00 95.56 95 VAL A CA 1
ATOM 743 C C . VAL A 1 95 ? -23.451 4.051 33.040 1.00 95.56 95 VAL A C 1
ATOM 745 O O . VAL A 1 95 ? -22.687 4.923 32.629 1.00 95.56 95 VAL A O 1
ATOM 748 N N . ALA A 1 96 ? -24.480 3.603 32.315 1.00 94.69 96 ALA A N 1
ATOM 749 C CA . ALA A 1 96 ? -24.780 4.069 30.963 1.00 94.69 96 ALA A CA 1
ATOM 750 C C . ALA A 1 96 ? -25.012 5.586 30.918 1.00 94.69 96 ALA A C 1
ATOM 752 O O . ALA A 1 96 ? -24.428 6.283 30.091 1.00 94.69 96 ALA A O 1
ATOM 753 N N . THR A 1 97 ? -25.800 6.100 31.868 1.00 96.44 97 THR A N 1
ATOM 754 C CA . THR A 1 97 ? -26.079 7.536 32.000 1.00 96.44 97 THR A CA 1
ATOM 755 C C . THR A 1 97 ? -24.803 8.331 32.282 1.00 96.44 97 THR A C 1
ATOM 757 O O . THR A 1 97 ? -24.559 9.342 31.629 1.00 96.44 97 THR A O 1
ATOM 760 N N . ARG A 1 98 ? -23.952 7.862 33.207 1.00 94.94 98 ARG A N 1
ATOM 761 C CA . ARG A 1 98 ? -22.685 8.529 33.558 1.00 94.94 98 ARG A CA 1
ATOM 762 C C . ARG A 1 98 ? -21.691 8.581 32.404 1.00 94.94 98 ARG A C 1
ATOM 764 O O . ARG A 1 98 ? -20.970 9.564 32.274 1.00 94.94 98 ARG A O 1
ATOM 771 N N . LEU A 1 99 ? -21.631 7.522 31.604 1.00 94.31 99 LEU A N 1
ATOM 772 C CA . LEU A 1 99 ? -20.695 7.411 30.486 1.00 94.31 99 LEU A CA 1
ATOM 773 C C . LEU A 1 99 ? -21.266 7.950 29.167 1.00 94.31 99 LEU A C 1
ATOM 775 O O . LEU A 1 99 ? -20.537 8.019 28.182 1.00 94.31 99 LEU A O 1
ATOM 779 N N . GLY A 1 100 ? -22.549 8.327 29.132 1.00 94.81 100 GLY A N 1
ATOM 780 C CA . GLY A 1 100 ? -23.214 8.806 27.919 1.00 94.81 100 GLY A CA 1
ATOM 781 C C . GLY A 1 100 ? -23.340 7.737 26.828 1.00 94.81 100 GLY A C 1
ATOM 782 O O . GLY A 1 100 ? -23.343 8.069 25.645 1.00 94.81 100 GLY A O 1
ATOM 783 N N . ILE A 1 101 ? -23.419 6.460 27.212 1.00 93.75 101 ILE A N 1
ATOM 784 C CA . ILE A 1 101 ? -23.533 5.313 26.295 1.00 93.75 101 ILE A CA 1
ATOM 785 C C . ILE A 1 101 ? -24.906 4.651 26.416 1.00 93.75 101 ILE A C 1
ATOM 787 O O . ILE A 1 101 ? -25.639 4.877 27.380 1.00 93.75 101 ILE A O 1
ATOM 791 N N . ALA A 1 102 ? -25.278 3.807 25.451 1.00 92.56 102 ALA A N 1
ATOM 792 C CA . ALA A 1 102 ? -26.522 3.058 25.563 1.00 92.56 102 ALA A CA 1
ATOM 793 C C . ALA A 1 102 ? -26.393 1.948 26.619 1.00 92.56 102 ALA A C 1
ATOM 795 O O . ALA A 1 102 ? -25.361 1.292 26.731 1.00 92.56 102 ALA A O 1
ATOM 796 N N . VAL A 1 103 ? -27.475 1.665 27.354 1.00 92.56 103 VAL A N 1
ATOM 797 C CA . VAL A 1 103 ? -27.492 0.616 28.399 1.00 92.56 103 VAL A CA 1
ATOM 798 C C . VAL A 1 103 ? -27.090 -0.759 27.849 1.00 92.56 103 VAL A C 1
ATOM 800 O O . VAL A 1 103 ? -26.445 -1.544 28.541 1.00 92.56 103 VAL A O 1
ATOM 803 N N . ARG A 1 104 ? -27.422 -1.046 26.583 1.00 90.56 104 ARG A N 1
ATOM 804 C CA . ARG A 1 104 ? -27.033 -2.290 25.898 1.00 90.56 104 ARG A CA 1
ATOM 805 C C . ARG A 1 104 ? -25.520 -2.443 25.704 1.00 90.56 104 ARG A C 1
ATOM 807 O O . ARG A 1 104 ? -25.063 -3.570 25.561 1.00 90.56 104 ARG A O 1
ATOM 814 N N . ASP A 1 105 ? -24.780 -1.335 25.711 1.00 88.25 105 ASP A N 1
ATOM 815 C CA . ASP A 1 105 ? -23.326 -1.307 25.531 1.00 88.25 105 ASP A CA 1
ATOM 816 C C . ASP A 1 105 ? -22.585 -1.461 26.876 1.00 88.25 105 ASP A C 1
ATOM 818 O O . ASP A 1 105 ? -21.369 -1.641 26.898 1.00 88.25 105 ASP A O 1
ATOM 822 N N . VAL A 1 106 ? -23.308 -1.433 28.006 1.00 89.75 106 VAL A N 1
ATOM 823 C CA . VAL A 1 106 ? -22.768 -1.779 29.329 1.00 89.75 106 VAL A CA 1
ATOM 824 C C . VAL A 1 106 ? -22.793 -3.305 29.487 1.00 89.75 106 VAL A C 1
ATOM 826 O O . VAL A 1 106 ? -23.869 -3.892 29.315 1.00 89.75 106 VAL A O 1
ATOM 829 N N . PRO A 1 107 ? -21.674 -3.965 29.843 1.00 84.00 107 PRO A N 1
ATOM 830 C CA . PRO A 1 107 ? -21.637 -5.414 30.022 1.00 84.00 107 PRO A CA 1
ATOM 831 C C . PRO A 1 107 ? -22.682 -5.893 31.038 1.00 84.00 107 PRO A C 1
ATOM 833 O O . PRO A 1 107 ? -22.961 -5.213 32.025 1.00 84.00 107 PRO A O 1
ATOM 836 N N . LYS A 1 108 ? -23.290 -7.054 30.767 1.00 79.62 108 LYS A N 1
ATOM 837 C CA . LYS A 1 108 ? -24.183 -7.736 31.714 1.00 79.62 108 LYS A CA 1
ATOM 838 C C . LYS A 1 108 ? -23.354 -8.363 32.829 1.00 79.62 108 LYS A C 1
ATOM 840 O O . LYS A 1 108 ? -22.302 -8.940 32.557 1.00 79.62 108 LYS A O 1
ATOM 845 N N . THR A 1 109 ? -23.846 -8.277 34.055 1.00 68.25 109 THR A N 1
ATOM 846 C CA . THR A 1 109 ? -23.296 -9.011 35.199 1.00 68.25 109 THR A CA 1
ATOM 847 C C . THR A 1 109 ? -24.167 -10.222 35.514 1.00 68.25 109 THR A C 1
ATOM 849 O O . THR A 1 109 ? -25.303 -10.301 35.056 1.00 68.25 109 THR A O 1
ATOM 852 N N . ALA A 1 110 ? -23.664 -11.151 36.331 1.00 60.28 110 ALA A N 1
ATOM 853 C CA . ALA A 1 110 ? -24.452 -12.290 36.815 1.00 60.28 110 ALA A CA 1
ATOM 854 C C . ALA A 1 110 ? -25.671 -11.879 37.672 1.00 60.28 110 ALA A C 1
ATOM 856 O O . ALA A 1 110 ? -26.532 -12.707 37.931 1.00 60.28 110 ALA A O 1
ATOM 857 N N . ALA A 1 111 ? -25.760 -10.615 38.108 1.00 56.62 111 ALA A N 1
ATOM 858 C CA . ALA A 1 111 ? -26.932 -10.071 38.796 1.00 56.62 111 ALA A CA 1
ATOM 859 C C . ALA A 1 111 ? -28.054 -9.615 37.835 1.00 56.62 111 ALA A C 1
ATOM 861 O O . ALA A 1 111 ? -29.110 -9.195 38.300 1.00 56.62 111 ALA A O 1
ATOM 862 N N . ASP A 1 112 ? -27.818 -9.654 36.515 1.00 53.25 112 ASP A N 1
ATOM 863 C CA . ASP A 1 112 ? -28.778 -9.277 35.465 1.00 53.25 112 ASP A CA 1
ATOM 864 C C . ASP A 1 112 ? -29.432 -10.491 34.757 1.00 53.25 112 ASP A C 1
ATOM 866 O O . ASP A 1 112 ? -30.146 -10.292 33.766 1.00 53.25 112 ASP A O 1
ATOM 870 N N . GLU A 1 113 ? -29.150 -11.724 35.205 1.00 48.38 113 GLU A N 1
ATOM 871 C CA . GLU A 1 113 ? -29.890 -12.956 34.851 1.00 48.38 113 GLU A CA 1
ATOM 872 C C . GLU A 1 113 ? -31.011 -13.225 35.861 1.00 48.38 113 GLU A C 1
ATOM 874 O O . GLU A 1 113 ? -32.122 -13.576 35.400 1.00 48.38 113 GLU A O 1
#

Foldseek 3Di:
DVVVVVVVVVVVVVVVVVVVVVVVVVVVVVVVVVVVVVVVVVVVVVVVVVVVVVVVVVVVVVVVVVVVVVVVVVLVVVLVVLVVVVVVVDDLVRSCVVVVHDSVSRDDDPVND

pLDDT: mean 90.79, std 12.1, range [48.38, 98.62]

Radius of gyration: 41.96 Å; chains: 1; bounding box: 74×22×115 Å

Secondary structure (DSSP, 8-state):
-HHHHHHHHHHHHHHHHHHHHHHHHHHHHHHHHHHHHHHHHHHHHHHHHHHHHHHHHHHHHHHHHHHHHHHHHHHHHHHHHHHHHHHTT--HHHHHHHHT--GGGSPPPGGG-

Organism: NCBI:txid28447